Protein AF-A0A354XDU0-F1 (afdb_monomer)

Radius of gyration: 22.35 Å; Cα contacts (8 Å, |Δi|>4): 67; chains: 1; bounding box: 58×60×63 Å

pLDDT: mean 79.16, std 19.07, range [35.03, 96.31]

Mean predicted aligned error: 11.4 Å

Solvent-accessible surface area (backbone atoms only — not comparable to full-atom values): 8097 Å² total; per-residue (Å²): 134,84,80,89,79,70,78,82,74,55,61,66,66,54,46,68,59,43,51,64,42,53,54,53,40,41,76,62,41,48,49,60,63,57,49,11,63,71,70,75,46,53,53,69,56,40,53,51,52,51,49,54,37,34,77,70,65,74,44,70,88,65,81,60,83,62,59,67,67,63,36,51,54,49,52,54,49,52,46,53,55,48,48,54,32,49,75,68,72,69,53,49,75,50,52,53,54,43,44,54,48,54,50,56,50,45,63,72,58,64,51,77,84,69,70,88,69,76,71,80,78,76,82,76,85,76,78,90,80,90,132

Secondary structure (DSSP, 8-state):
----S-----HHHHHHHHHHHHHHHHHTT--HHHHHHHHT--HHHHHHHHHHHHHTTSS-SS-----HHHHHHHHHHHHHHHHHHHHTT---HHHHHHHHHHHHHHHHHHGGGS-----------------

Structure (mmCIF, N/CA/C/O backbone):
data_AF-A0A354XDU0-F1
#
_entry.id   AF-A0A354XDU0-F1
#
loop_
_atom_site.group_PDB
_atom_site.id
_atom_site.type_symbol
_atom_site.label_atom_id
_atom_site.label_alt_id
_atom_site.label_comp_id
_atom_site.label_asym_id
_atom_site.label_entity_id
_atom_site.label_seq_id
_atom_site.pdbx_PDB_ins_code
_atom_site.Cartn_x
_atom_site.Cartn_y
_atom_site.Cartn_z
_atom_site.occupancy
_atom_site.B_iso_or_equiv
_atom_site.auth_seq_id
_atom_site.auth_comp_id
_atom_site.auth_asym_id
_atom_site.auth_atom_id
_atom_site.pdbx_PDB_model_num
ATOM 1 N N . MET A 1 1 ? 26.421 -14.474 30.533 1.00 35.03 1 MET A N 1
ATOM 2 C CA . MET A 1 1 ? 26.158 -13.244 29.752 1.00 35.03 1 MET A CA 1
ATOM 3 C C . MET A 1 1 ? 25.030 -13.522 28.768 1.00 35.03 1 MET A C 1
ATOM 5 O O . MET A 1 1 ? 25.185 -14.457 27.990 1.00 35.03 1 MET A O 1
ATOM 9 N N . PRO A 1 2 ? 23.885 -12.821 28.816 1.00 37.94 2 PRO A N 1
ATOM 10 C CA . PRO A 1 2 ? 22.825 -13.026 27.837 1.00 37.94 2 PRO A CA 1
ATOM 11 C C . PRO A 1 2 ? 23.181 -12.320 26.520 1.00 37.94 2 PRO A C 1
ATOM 13 O O . PRO A 1 2 ? 23.699 -11.207 26.511 1.00 37.94 2 PRO A O 1
ATOM 16 N N . ASN A 1 3 ? 22.941 -13.024 25.416 1.00 43.16 3 ASN A N 1
ATOM 17 C CA . ASN A 1 3 ? 23.293 -12.660 24.046 1.00 43.16 3 ASN A CA 1
ATOM 18 C C . ASN A 1 3 ? 22.719 -11.282 23.642 1.00 43.16 3 ASN A C 1
ATOM 20 O O . ASN A 1 3 ? 21.515 -11.052 23.746 1.00 43.16 3 ASN A O 1
ATOM 24 N N . LEU A 1 4 ? 23.592 -10.384 23.169 1.00 44.12 4 LEU A N 1
ATOM 25 C CA . LEU A 1 4 ? 23.324 -8.971 22.861 1.00 44.12 4 LEU A CA 1
ATOM 26 C C . LEU A 1 4 ? 22.575 -8.734 21.530 1.00 44.12 4 LEU A C 1
ATOM 28 O O . LEU A 1 4 ? 22.331 -7.588 21.159 1.00 44.12 4 LEU A O 1
ATOM 32 N N . PHE A 1 5 ? 22.172 -9.785 20.808 1.00 44.22 5 PHE A N 1
ATOM 33 C CA . PHE A 1 5 ? 21.451 -9.663 19.536 1.00 44.22 5 PHE A CA 1
ATOM 34 C C . PHE A 1 5 ? 19.967 -10.036 19.670 1.00 44.22 5 PHE A C 1
ATOM 36 O O . PHE A 1 5 ? 19.537 -11.137 19.351 1.00 44.22 5 PHE A O 1
ATOM 43 N N . SER A 1 6 ? 19.221 -9.049 20.180 1.00 43.06 6 SER A N 1
ATOM 44 C CA . SER A 1 6 ? 17.860 -8.614 19.816 1.00 43.06 6 SER A CA 1
ATOM 45 C C . SER A 1 6 ? 16.825 -9.664 19.369 1.00 43.06 6 SER A C 1
ATOM 47 O O . SER A 1 6 ? 16.980 -10.341 18.355 1.00 43.06 6 SER A O 1
ATOM 49 N N . ARG A 1 7 ? 15.707 -9.700 20.119 1.00 44.19 7 ARG A N 1
ATOM 50 C CA . ARG A 1 7 ? 14.430 -10.407 19.879 1.00 44.19 7 ARG A CA 1
ATOM 51 C C . ARG A 1 7 ? 14.251 -10.846 18.421 1.00 44.19 7 ARG A C 1
ATOM 53 O O . ARG A 1 7 ? 14.151 -9.987 17.548 1.00 44.19 7 ARG A O 1
ATOM 60 N N . LYS A 1 8 ? 14.131 -12.163 18.181 1.00 49.31 8 LYS A N 1
ATOM 61 C CA . LYS A 1 8 ? 13.659 -12.741 16.908 1.00 49.31 8 LYS A CA 1
ATOM 62 C C . LYS A 1 8 ? 12.520 -11.870 16.372 1.00 49.31 8 LYS A C 1
ATOM 64 O O . LYS A 1 8 ? 11.423 -11.877 16.922 1.00 49.31 8 LYS A O 1
ATOM 69 N N . ARG A 1 9 ? 12.814 -11.063 15.351 1.00 52.25 9 ARG A N 1
ATOM 70 C CA . ARG A 1 9 ? 11.843 -10.209 14.672 1.00 52.25 9 ARG A CA 1
ATOM 71 C C . ARG A 1 9 ? 10.815 -11.171 14.095 1.00 52.25 9 ARG A C 1
ATOM 73 O O . ARG A 1 9 ? 11.151 -11.924 13.186 1.00 52.25 9 ARG A O 1
ATOM 80 N N . ASP A 1 10 ? 9.629 -11.230 14.692 1.00 61.84 10 ASP A N 1
ATOM 81 C CA . ASP A 1 10 ? 8.585 -12.150 14.259 1.00 61.84 10 ASP A CA 1
ATOM 82 C C . ASP A 1 10 ? 8.177 -11.786 12.828 1.00 61.84 10 ASP A C 1
ATOM 84 O O . ASP A 1 10 ? 7.421 -10.844 12.569 1.00 61.84 10 ASP A O 1
ATOM 88 N N . TYR A 1 11 ? 8.773 -12.516 11.888 1.00 58.06 11 TYR A N 1
ATOM 89 C CA . TYR A 1 11 ? 8.627 -12.313 10.459 1.00 58.06 11 TYR A CA 1
ATOM 90 C C . TYR A 1 11 ? 7.162 -12.426 10.034 1.00 58.06 11 TYR A C 1
ATOM 92 O O . TYR A 1 11 ? 6.715 -11.678 9.161 1.00 58.06 11 TYR A O 1
ATOM 100 N N . TRP A 1 12 ? 6.397 -13.300 10.688 1.00 59.69 12 TRP A N 1
ATOM 101 C CA . TRP A 1 12 ? 4.985 -13.511 10.399 1.00 59.69 12 TRP A CA 1
ATOM 102 C C . TRP A 1 12 ? 4.138 -12.330 10.851 1.00 59.69 12 TRP A C 1
ATOM 104 O O . TRP A 1 12 ? 3.316 -11.832 10.078 1.00 59.69 12 TRP A O 1
ATOM 114 N N . THR A 1 13 ? 4.385 -11.820 12.055 1.00 65.19 13 THR A N 1
ATOM 115 C CA . THR A 1 13 ? 3.678 -10.643 12.575 1.00 65.19 13 THR A CA 1
ATOM 116 C C . THR A 1 13 ? 3.992 -9.392 11.753 1.00 65.19 13 THR A C 1
ATOM 118 O O . THR A 1 13 ? 3.087 -8.635 11.394 1.00 65.19 13 THR A O 1
ATOM 121 N N . TRP A 1 14 ? 5.252 -9.208 11.350 1.00 63.62 14 TRP A N 1
ATOM 122 C CA . TRP A 1 14 ? 5.651 -8.060 10.533 1.00 63.62 14 TRP A CA 1
ATOM 123 C C . TRP A 1 14 ? 5.119 -8.139 9.089 1.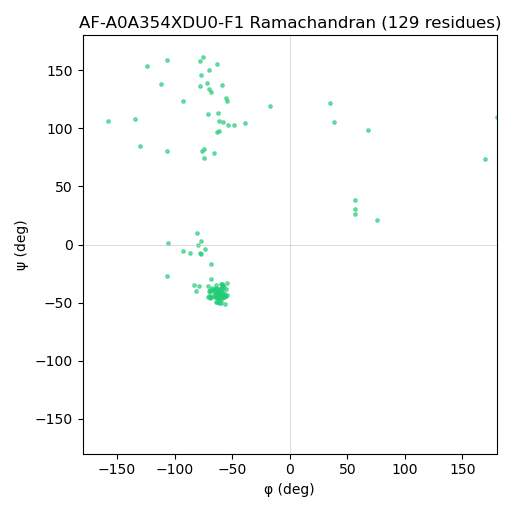00 63.62 14 TRP A C 1
ATOM 125 O O . TRP A 1 14 ? 4.716 -7.128 8.512 1.00 63.62 14 TRP A O 1
ATOM 135 N N . THR A 1 15 ? 5.045 -9.340 8.508 1.00 72.00 15 THR A N 1
ATOM 136 C CA . THR A 1 15 ? 4.465 -9.565 7.171 1.00 72.00 15 THR A CA 1
ATOM 137 C C . THR A 1 15 ? 2.947 -9.369 7.173 1.00 72.00 15 THR A C 1
ATOM 139 O O . THR A 1 15 ? 2.424 -8.704 6.282 1.00 72.00 15 THR A O 1
ATOM 142 N N . ARG A 1 16 ? 2.233 -9.815 8.218 1.00 76.81 16 ARG A N 1
ATOM 143 C CA . ARG A 1 16 ? 0.784 -9.569 8.377 1.00 76.81 16 ARG A CA 1
ATOM 144 C C . ARG A 1 16 ? 0.421 -8.084 8.429 1.00 76.81 16 ARG A C 1
ATOM 146 O O . ARG A 1 16 ? -0.630 -7.700 7.930 1.00 76.81 16 ARG A O 1
ATOM 153 N N . GLN A 1 17 ? 1.279 -7.249 9.010 1.00 82.38 17 GLN A N 1
ATOM 154 C CA . GLN A 1 17 ? 1.052 -5.802 9.064 1.00 82.38 17 GLN A CA 1
ATOM 155 C C . GLN A 1 17 ? 1.396 -5.093 7.748 1.00 82.38 17 GLN A C 1
ATOM 157 O O . GLN A 1 17 ? 0.724 -4.131 7.382 1.00 82.38 17 GLN A O 1
ATOM 162 N N . ARG A 1 18 ? 2.436 -5.549 7.039 1.00 87.75 18 ARG A N 1
ATOM 163 C CA . ARG A 1 18 ? 2.937 -4.900 5.817 1.00 87.75 18 ARG A CA 1
ATOM 164 C C . ARG A 1 18 ? 2.139 -5.270 4.567 1.00 87.75 18 ARG A C 1
ATOM 166 O O . ARG A 1 18 ? 1.886 -4.391 3.752 1.00 87.75 18 ARG A O 1
ATOM 173 N N . MET A 1 19 ? 1.731 -6.531 4.421 1.00 89.88 19 MET A N 1
ATOM 174 C CA . MET A 1 19 ? 1.067 -7.037 3.209 1.00 89.88 19 MET A CA 1
ATOM 175 C C . MET A 1 19 ? -0.180 -6.239 2.793 1.00 89.88 19 MET A C 1
ATOM 177 O O . MET A 1 19 ? -0.285 -5.920 1.610 1.00 89.88 19 MET A O 1
ATOM 181 N N . PRO A 1 20 ? -1.089 -5.838 3.708 1.00 92.25 20 PRO A N 1
ATOM 182 C CA . PRO A 1 20 ? -2.228 -4.998 3.337 1.00 92.25 20 PRO A CA 1
ATOM 183 C C . PRO A 1 20 ? -1.808 -3.639 2.764 1.00 92.25 20 PRO A C 1
ATOM 185 O O . PRO A 1 20 ? -2.399 -3.167 1.803 1.00 92.25 20 PRO A O 1
ATOM 188 N N . ILE A 1 21 ? -0.754 -3.029 3.313 1.00 93.69 21 ILE A N 1
ATOM 189 C CA . ILE A 1 21 ? -0.243 -1.735 2.841 1.00 93.69 21 ILE A CA 1
ATOM 190 C C . ILE A 1 21 ? 0.400 -1.899 1.461 1.00 93.69 21 ILE A C 1
ATOM 192 O O . ILE A 1 21 ? 0.112 -1.122 0.559 1.00 93.69 21 ILE A O 1
ATOM 196 N N . VAL A 1 22 ? 1.229 -2.934 1.280 1.00 93.62 22 VAL A N 1
ATOM 197 C CA . VAL A 1 22 ? 1.861 -3.251 -0.012 1.00 93.62 22 VAL A CA 1
ATOM 198 C C . VAL A 1 22 ? 0.802 -3.455 -1.089 1.00 93.62 22 VAL A C 1
ATOM 200 O O . VAL A 1 22 ? 0.927 -2.889 -2.170 1.00 93.62 22 VAL A O 1
ATOM 203 N N . LEU A 1 23 ? -0.256 -4.209 -0.785 1.00 94.00 23 LEU A N 1
ATOM 204 C CA . LEU A 1 23 ? -1.362 -4.436 -1.708 1.00 94.00 23 LEU A CA 1
ATOM 205 C C . LEU A 1 23 ? -2.000 -3.121 -2.174 1.00 94.00 23 LEU A C 1
ATOM 207 O O . LEU A 1 23 ? -2.150 -2.908 -3.376 1.00 94.00 23 LEU A O 1
ATOM 211 N N . GLU A 1 24 ? -2.357 -2.237 -1.244 1.00 94.88 24 GLU A N 1
ATOM 212 C CA . GLU A 1 24 ? -2.977 -0.956 -1.595 1.00 94.88 24 GLU A CA 1
ATOM 213 C C . GLU A 1 24 ? -2.022 -0.058 -2.391 1.00 94.88 24 GLU A C 1
ATOM 215 O O . GLU A 1 24 ? -2.415 0.526 -3.398 1.00 94.88 24 GLU A O 1
ATOM 220 N N . MET A 1 25 ? -0.738 -0.017 -2.029 1.00 94.75 25 MET A N 1
ATOM 221 C CA . MET A 1 25 ? 0.264 0.735 -2.790 1.00 94.75 25 MET A CA 1
ATOM 222 C C . MET A 1 25 ? 0.416 0.218 -4.229 1.00 94.75 25 MET A C 1
ATOM 224 O O . MET A 1 25 ? 0.502 1.016 -5.159 1.00 94.75 25 MET A O 1
ATOM 228 N N . VAL A 1 26 ? 0.396 -1.101 -4.445 1.00 93.69 26 VAL A N 1
ATOM 229 C CA . VAL A 1 26 ? 0.446 -1.683 -5.799 1.00 93.69 26 VAL A CA 1
ATOM 230 C C . VAL A 1 26 ? -0.769 -1.269 -6.623 1.00 93.69 26 VAL A C 1
ATOM 232 O O . VAL A 1 26 ? -0.612 -0.873 -7.776 1.00 93.69 26 VAL A O 1
ATOM 235 N N . LYS A 1 27 ? -1.974 -1.314 -6.039 1.00 91.69 27 LYS A N 1
ATOM 236 C CA . LYS A 1 27 ? -3.206 -0.865 -6.715 1.00 91.69 27 LYS A CA 1
ATOM 237 C C . LYS A 1 27 ? -3.119 0.602 -7.142 1.00 91.69 27 LYS A C 1
ATOM 239 O O . LYS A 1 27 ? -3.591 0.956 -8.219 1.00 91.69 27 LYS A O 1
ATOM 244 N N . LEU A 1 28 ? -2.451 1.424 -6.333 1.00 92.12 28 LEU A N 1
ATOM 245 C CA . LEU A 1 28 ? -2.164 2.836 -6.601 1.00 92.12 28 LEU A CA 1
ATOM 246 C C . LEU A 1 28 ? -0.958 3.061 -7.535 1.00 92.12 28 LEU A C 1
ATOM 248 O O . LEU A 1 28 ? -0.484 4.189 -7.679 1.00 92.12 28 LEU A O 1
ATOM 252 N N . GLY A 1 29 ? -0.436 2.001 -8.159 1.00 91.00 29 GLY A N 1
ATOM 253 C CA . GLY A 1 29 ? 0.626 2.086 -9.159 1.00 91.00 29 GLY A CA 1
ATOM 254 C C . GLY A 1 29 ? 2.017 2.355 -8.591 1.00 91.00 29 GLY A C 1
ATOM 255 O O . GLY A 1 29 ? 2.875 2.844 -9.323 1.00 91.00 29 GLY A O 1
ATOM 256 N N . PHE A 1 30 ? 2.257 2.081 -7.304 1.00 92.31 30 PHE A N 1
ATOM 257 C CA . PHE A 1 30 ? 3.595 2.224 -6.734 1.00 92.31 30 PHE A CA 1
ATOM 258 C C . PHE A 1 30 ? 4.544 1.136 -7.233 1.00 92.31 30 PHE A C 1
ATOM 260 O O . PHE A 1 30 ? 4.193 -0.045 -7.299 1.00 92.31 30 PHE A O 1
ATOM 267 N N . THR A 1 31 ? 5.779 1.532 -7.536 1.00 92.12 31 THR A N 1
ATOM 268 C CA . THR A 1 31 ? 6.842 0.595 -7.902 1.00 92.12 31 THR A CA 1
ATOM 269 C C . THR A 1 31 ? 7.362 -0.143 -6.673 1.00 92.12 31 THR A C 1
ATOM 271 O O . THR A 1 31 ? 7.209 0.299 -5.531 1.00 92.12 31 THR A O 1
ATOM 274 N N . ARG A 1 32 ? 8.042 -1.273 -6.892 1.00 92.38 32 ARG A N 1
ATOM 275 C CA . ARG A 1 32 ? 8.663 -2.026 -5.792 1.00 92.38 32 ARG A CA 1
ATOM 276 C C . ARG A 1 32 ? 9.673 -1.175 -5.010 1.00 92.38 32 ARG A C 1
ATOM 278 O O . ARG A 1 32 ? 9.778 -1.340 -3.798 1.00 92.38 32 ARG A O 1
ATOM 285 N N . GLU A 1 33 ? 10.397 -0.272 -5.676 1.00 94.00 33 GLU A N 1
ATOM 286 C CA . GLU A 1 33 ? 11.370 0.628 -5.056 1.00 94.00 33 GLU A CA 1
ATOM 287 C C . GLU A 1 33 ? 10.678 1.670 -4.171 1.00 94.00 33 GLU A C 1
ATOM 289 O O . GLU A 1 33 ? 11.090 1.871 -3.027 1.00 94.00 33 GLU A O 1
ATOM 294 N N . GLU A 1 34 ? 9.591 2.279 -4.655 1.00 93.19 34 GLU A N 1
ATOM 295 C CA . GLU A 1 34 ? 8.802 3.230 -3.865 1.00 93.19 34 GLU A CA 1
ATOM 296 C C . GLU A 1 34 ? 8.185 2.544 -2.633 1.00 93.19 34 GLU A C 1
ATOM 298 O O . GLU A 1 34 ? 8.243 3.074 -1.521 1.00 93.19 34 GLU A O 1
ATOM 303 N N . ILE A 1 35 ? 7.650 1.330 -2.807 1.00 94.06 35 ILE A N 1
ATOM 304 C CA . ILE A 1 35 ? 7.086 0.527 -1.713 1.00 94.06 35 ILE A CA 1
ATOM 305 C C . ILE A 1 35 ? 8.167 0.173 -0.685 1.00 94.06 35 ILE A C 1
ATOM 307 O O . ILE A 1 35 ? 7.929 0.267 0.522 1.00 94.06 35 ILE A O 1
ATOM 311 N N . ALA A 1 36 ? 9.362 -0.220 -1.132 1.00 92.56 36 ALA A N 1
ATOM 312 C CA . ALA A 1 36 ? 10.480 -0.538 -0.248 1.00 92.56 36 ALA A CA 1
ATOM 313 C C . ALA A 1 36 ? 10.875 0.675 0.609 1.00 92.56 36 ALA A C 1
ATOM 315 O O . ALA A 1 36 ? 10.979 0.554 1.834 1.00 92.56 36 ALA A O 1
ATOM 316 N N . GLY A 1 37 ? 10.992 1.853 -0.014 1.00 91.00 37 GLY A N 1
ATOM 317 C CA . GLY A 1 37 ? 11.269 3.110 0.682 1.00 91.00 37 GLY A CA 1
ATOM 318 C C . GLY A 1 37 ? 10.199 3.455 1.722 1.00 91.00 37 GLY A C 1
ATOM 319 O O . GLY A 1 37 ? 10.515 3.672 2.892 1.00 91.00 37 GLY A O 1
ATOM 320 N N . ALA A 1 38 ? 8.924 3.419 1.331 1.00 90.62 38 ALA A N 1
ATOM 321 C CA . ALA A 1 38 ? 7.803 3.774 2.202 1.00 90.62 38 ALA A CA 1
ATOM 322 C C . ALA A 1 38 ? 7.619 2.812 3.389 1.00 90.62 38 ALA A C 1
ATOM 324 O O . ALA A 1 38 ? 7.316 3.213 4.516 1.00 90.62 38 ALA A O 1
ATOM 325 N N . THR A 1 39 ? 7.816 1.514 3.159 1.00 88.56 39 THR A N 1
ATOM 326 C CA . THR A 1 39 ? 7.625 0.487 4.193 1.00 88.56 39 THR A CA 1
ATOM 327 C C . THR A 1 39 ? 8.867 0.259 5.056 1.00 88.56 39 THR A C 1
ATOM 329 O O . THR A 1 39 ? 8.758 -0.441 6.072 1.00 88.56 39 THR A O 1
ATOM 332 N N . LYS A 1 40 ? 10.006 0.878 4.701 1.00 88.00 40 LYS A N 1
ATOM 333 C CA . LYS A 1 40 ? 11.341 0.653 5.285 1.00 88.00 40 LYS A CA 1
ATOM 334 C C . LYS A 1 40 ? 11.770 -0.818 5.192 1.00 88.00 40 LYS A C 1
ATOM 336 O O . LYS A 1 40 ? 12.353 -1.374 6.123 1.00 88.00 40 LYS A O 1
ATOM 341 N N . ALA A 1 41 ? 11.430 -1.456 4.076 1.00 86.75 41 ALA A N 1
ATOM 342 C CA . ALA A 1 41 ? 11.763 -2.839 3.761 1.00 86.75 41 ALA A CA 1
ATOM 343 C C . ALA A 1 41 ? 12.859 -2.896 2.690 1.00 86.75 41 ALA A C 1
ATOM 345 O O . ALA A 1 41 ? 13.036 -1.955 1.920 1.00 86.75 41 ALA A O 1
ATOM 346 N N . SER A 1 42 ? 13.574 -4.019 2.593 1.00 90.69 42 SER A N 1
ATOM 347 C CA . SER A 1 42 ? 14.453 -4.235 1.440 1.00 90.69 42 SER A CA 1
ATOM 348 C C . SER A 1 42 ? 13.625 -4.471 0.175 1.00 90.69 42 SER A C 1
ATOM 350 O O . SER A 1 42 ? 12.554 -5.081 0.230 1.00 90.69 42 SER A O 1
ATOM 352 N N . VAL A 1 43 ? 14.162 -4.086 -0.986 1.00 93.44 43 VAL A N 1
ATOM 353 C CA . VAL A 1 43 ? 13.538 -4.376 -2.291 1.00 93.44 43 VAL A CA 1
ATOM 354 C C . VAL A 1 43 ? 13.292 -5.878 -2.465 1.00 93.44 43 VAL A C 1
ATOM 356 O O . VAL A 1 43 ? 12.235 -6.271 -2.940 1.00 93.44 43 VAL A O 1
ATOM 359 N N . SER A 1 44 ? 14.211 -6.735 -2.005 1.00 91.12 44 SER A N 1
ATOM 360 C CA . SER A 1 44 ? 14.048 -8.198 -2.038 1.00 91.12 44 SER A CA 1
ATOM 361 C C . SER A 1 44 ? 12.885 -8.707 -1.180 1.00 91.12 44 SER A C 1
ATOM 363 O O . SER A 1 44 ? 12.216 -9.667 -1.556 1.00 91.12 44 SER A O 1
ATOM 365 N N . THR A 1 45 ? 12.615 -8.058 -0.046 1.00 90.06 45 THR A N 1
ATOM 366 C CA . THR A 1 45 ? 11.460 -8.384 0.798 1.00 90.06 45 THR A CA 1
ATOM 367 C C . THR A 1 45 ? 10.167 -8.015 0.083 1.00 90.06 45 THR A C 1
ATOM 369 O O . THR A 1 45 ? 9.258 -8.835 0.020 1.00 90.06 45 THR A O 1
ATOM 372 N N . ILE A 1 46 ? 10.114 -6.825 -0.521 1.00 92.94 46 ILE A N 1
ATOM 373 C CA . ILE A 1 46 ? 8.952 -6.394 -1.303 1.00 92.94 46 ILE A CA 1
ATOM 374 C C . ILE A 1 46 ? 8.750 -7.281 -2.530 1.00 92.94 46 ILE A C 1
ATOM 376 O O . ILE A 1 46 ? 7.630 -7.683 -2.802 1.00 92.94 46 ILE A O 1
ATOM 380 N N . GLN A 1 47 ? 9.815 -7.670 -3.233 1.00 92.31 47 GLN A N 1
ATOM 381 C CA . GLN A 1 47 ? 9.730 -8.608 -4.356 1.00 92.31 47 GLN A CA 1
ATOM 382 C C . GLN A 1 47 ? 9.056 -9.925 -3.938 1.00 92.31 47 GLN A C 1
ATOM 384 O O . GLN A 1 47 ? 8.184 -10.416 -4.652 1.00 92.31 47 GLN A O 1
ATOM 389 N N . ARG A 1 48 ? 9.424 -10.470 -2.770 1.00 90.56 48 ARG A N 1
ATOM 390 C CA . ARG A 1 48 ? 8.799 -11.678 -2.215 1.00 90.56 48 ARG A CA 1
ATOM 391 C C . ARG A 1 48 ? 7.325 -11.454 -1.881 1.00 90.56 48 ARG A C 1
ATOM 393 O O . ARG A 1 48 ? 6.502 -12.294 -2.220 1.00 90.56 48 ARG A O 1
ATOM 400 N N . ASP A 1 49 ? 6.991 -10.328 -1.256 1.00 91.12 49 ASP A N 1
ATOM 401 C CA . ASP A 1 49 ? 5.604 -9.973 -0.931 1.00 91.12 49 ASP A CA 1
ATOM 402 C C . ASP A 1 49 ? 4.736 -9.849 -2.195 1.00 91.12 49 ASP A C 1
ATOM 404 O O . ASP A 1 49 ? 3.622 -10.364 -2.243 1.00 91.12 49 ASP A O 1
ATO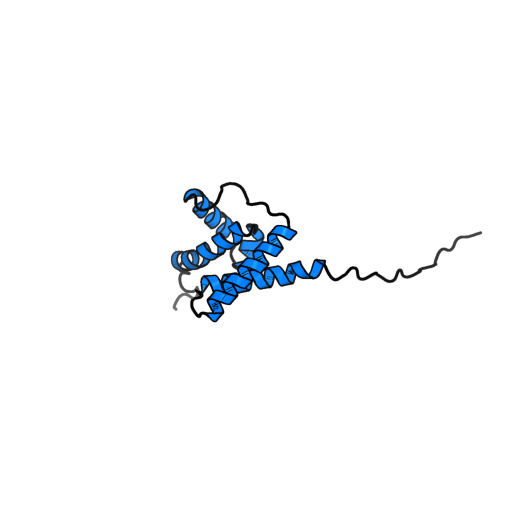M 408 N N . LEU A 1 50 ? 5.258 -9.210 -3.246 1.00 91.94 50 LEU A N 1
ATOM 409 C CA . LEU A 1 50 ? 4.580 -9.087 -4.539 1.00 91.94 50 LEU A CA 1
ATOM 410 C C . LEU A 1 50 ? 4.377 -10.452 -5.200 1.00 91.94 50 LEU A C 1
ATOM 412 O O . LEU A 1 50 ? 3.301 -10.723 -5.728 1.00 91.94 50 LEU A O 1
ATOM 416 N N . GLN A 1 51 ? 5.389 -11.321 -5.152 1.00 90.75 51 GLN A N 1
ATOM 417 C CA . GLN A 1 51 ? 5.277 -12.685 -5.664 1.00 90.75 51 GLN A CA 1
ATOM 418 C C . GLN A 1 51 ? 4.201 -13.474 -4.908 1.00 90.75 51 GLN A C 1
ATOM 420 O O . GLN A 1 51 ? 3.380 -14.133 -5.536 1.00 90.75 51 GLN A O 1
ATOM 425 N N . GLU A 1 52 ? 4.143 -13.353 -3.582 1.00 89.88 52 GLU A N 1
ATOM 426 C CA . GLU A 1 52 ? 3.100 -13.982 -2.767 1.00 89.88 52 GLU A CA 1
ATOM 427 C C . GLU A 1 52 ? 1.694 -13.483 -3.148 1.00 89.88 52 GLU A C 1
ATOM 429 O O . GLU A 1 52 ? 0.765 -14.278 -3.293 1.00 89.88 52 GLU A O 1
ATOM 434 N N . LEU A 1 53 ? 1.522 -12.172 -3.361 1.00 90.62 53 LEU A N 1
ATOM 435 C CA . LEU A 1 53 ? 0.245 -11.597 -3.802 1.00 90.62 53 LEU A CA 1
ATOM 436 C C . LEU A 1 53 ? -0.180 -12.107 -5.190 1.00 90.62 53 LEU A C 1
ATOM 438 O O . LEU A 1 53 ? -1.368 -12.360 -5.404 1.00 90.62 53 LEU A O 1
ATOM 442 N N . ARG A 1 54 ? 0.769 -12.285 -6.116 1.00 91.19 54 ARG A N 1
ATOM 443 C CA . ARG A 1 54 ? 0.521 -12.831 -7.463 1.00 91.19 54 ARG A CA 1
ATOM 444 C C . ARG A 1 54 ? 0.177 -14.311 -7.442 1.00 91.19 54 ARG A C 1
ATOM 446 O O . ARG A 1 54 ? -0.804 -14.713 -8.060 1.00 91.19 54 ARG A O 1
ATOM 453 N N . LEU A 1 55 ? 0.912 -15.110 -6.667 1.00 89.44 55 LEU A N 1
ATOM 454 C CA . LEU A 1 55 ? 0.628 -16.539 -6.481 1.00 89.44 55 LEU A CA 1
ATOM 455 C C . LEU A 1 55 ? -0.791 -16.761 -5.943 1.00 89.44 55 LEU A C 1
ATOM 457 O O . LEU A 1 55 ? -1.484 -17.686 -6.360 1.00 89.44 55 LEU A O 1
ATOM 461 N N . ARG A 1 56 ? -1.253 -15.862 -5.067 1.00 89.25 56 ARG A N 1
ATOM 462 C CA . ARG A 1 56 ? -2.626 -15.841 -4.540 1.00 89.25 56 ARG A CA 1
ATOM 463 C C . ARG A 1 56 ? -3.656 -15.214 -5.485 1.00 89.25 56 ARG A C 1
ATOM 465 O O . ARG A 1 56 ? -4.825 -15.145 -5.121 1.00 89.25 56 ARG A O 1
ATOM 472 N N . ARG A 1 57 ? -3.242 -14.745 -6.667 1.00 88.56 57 ARG A N 1
ATOM 473 C CA . ARG A 1 57 ? -4.076 -14.062 -7.672 1.00 88.56 57 ARG A CA 1
ATOM 474 C C . ARG A 1 57 ? -4.791 -12.814 -7.135 1.00 88.56 57 ARG A C 1
ATOM 476 O O . ARG A 1 57 ? -5.884 -12.483 -7.579 1.00 88.56 57 ARG A O 1
ATOM 483 N N . ILE A 1 58 ? -4.180 -12.129 -6.166 1.00 90.00 58 ILE A N 1
ATOM 484 C CA . ILE A 1 58 ? -4.722 -10.900 -5.563 1.00 90.00 58 ILE A CA 1
ATOM 485 C C . ILE A 1 58 ? -4.369 -9.675 -6.418 1.00 90.00 58 ILE A C 1
ATOM 487 O O . ILE A 1 58 ? -5.150 -8.729 -6.502 1.00 90.00 58 ILE A O 1
ATOM 491 N N . ILE A 1 59 ? -3.190 -9.689 -7.044 1.00 89.56 59 ILE A N 1
ATOM 492 C CA . ILE A 1 59 ? -2.726 -8.655 -7.977 1.00 89.56 59 ILE A CA 1
ATOM 493 C C . ILE A 1 59 ? -2.361 -9.297 -9.322 1.00 89.56 59 ILE A C 1
ATOM 495 O O . ILE A 1 59 ? -2.002 -10.479 -9.338 1.00 89.56 59 ILE A O 1
ATOM 499 N N . PRO A 1 60 ? -2.431 -8.546 -10.435 1.00 85.06 60 PRO A N 1
ATOM 500 C CA . PRO A 1 60 ? -1.980 -9.039 -11.731 1.00 85.06 60 PRO A CA 1
ATOM 501 C C . PRO A 1 60 ? -0.472 -9.336 -11.741 1.00 85.06 60 PRO A C 1
ATOM 503 O O . PRO A 1 60 ? 0.312 -8.766 -10.974 1.00 85.06 60 PRO A O 1
ATOM 506 N N . GLU A 1 61 ? -0.064 -10.232 -12.642 1.00 79.31 61 GLU A N 1
ATOM 507 C CA . GLU A 1 61 ? 1.353 -10.537 -12.881 1.00 79.31 61 GLU A CA 1
ATOM 508 C C . GLU A 1 61 ? 2.084 -9.291 -13.403 1.00 79.31 61 GLU A C 1
ATOM 510 O O . GLU A 1 61 ? 3.181 -8.945 -12.955 1.00 79.31 61 GLU A O 1
ATOM 515 N N . GLU A 1 62 ? 1.409 -8.560 -14.289 1.00 76.62 62 GLU A N 1
ATOM 516 C CA . GLU A 1 62 ? 1.890 -7.320 -14.876 1.00 76.62 62 GLU A CA 1
ATOM 517 C C . GLU A 1 62 ? 1.778 -6.134 -13.913 1.00 76.62 62 GLU A C 1
ATOM 519 O O . GLU A 1 62 ? 0.848 -6.011 -13.113 1.00 76.62 62 GLU A O 1
ATOM 524 N N . SER A 1 63 ? 2.742 -5.222 -14.014 1.00 73.81 63 SER A N 1
ATOM 525 C CA . SER A 1 63 ? 2.735 -3.976 -13.253 1.00 73.81 63 SER A CA 1
ATOM 526 C C . SER A 1 63 ? 1.615 -3.055 -13.733 1.00 73.81 63 SER A C 1
ATOM 528 O O . SER A 1 63 ? 1.518 -2.756 -14.924 1.00 73.81 63 SER A O 1
ATOM 530 N N . ILE A 1 64 ? 0.827 -2.527 -12.796 1.00 77.75 64 ILE A N 1
ATOM 531 C CA . ILE A 1 64 ? -0.190 -1.521 -13.101 1.00 77.75 64 ILE A CA 1
ATOM 532 C C . ILE A 1 64 ? 0.520 -0.210 -13.451 1.00 77.75 64 ILE A C 1
ATOM 534 O O . ILE A 1 64 ? 1.149 0.414 -12.596 1.00 77.75 64 ILE A O 1
ATOM 538 N N . LYS A 1 65 ? 0.425 0.208 -14.714 1.00 78.25 65 LYS A N 1
ATOM 539 C CA . LYS A 1 65 ? 0.961 1.490 -15.180 1.00 78.25 65 LYS A CA 1
ATOM 540 C C . LYS A 1 65 ? -0.128 2.548 -15.109 1.00 78.25 65 LYS A C 1
ATOM 542 O O . LYS A 1 65 ? -1.190 2.395 -15.707 1.00 78.25 65 LYS A O 1
ATOM 547 N N . TRP A 1 66 ? 0.152 3.618 -14.382 1.00 79.44 66 TRP A N 1
ATOM 548 C CA . TRP A 1 66 ? -0.709 4.788 -14.319 1.00 79.44 66 TRP A CA 1
ATOM 549 C C . TRP A 1 66 ? -0.023 5.966 -15.000 1.00 79.44 66 TRP A C 1
ATOM 551 O O . TRP A 1 66 ? 1.162 6.205 -14.768 1.00 79.44 66 TRP A O 1
ATOM 561 N N . GLU A 1 67 ? -0.790 6.734 -15.770 1.00 86.38 67 GLU A N 1
ATOM 562 C CA . GLU A 1 67 ? -0.418 8.110 -16.100 1.00 86.38 67 GLU A CA 1
ATOM 563 C C . GLU A 1 67 ? -0.272 8.913 -14.803 1.00 86.38 67 GLU A C 1
ATOM 565 O O . GLU A 1 67 ? -1.091 8.770 -13.889 1.00 86.38 67 GLU A O 1
ATOM 570 N N . MET A 1 68 ? 0.767 9.747 -14.705 1.00 85.44 68 MET A N 1
ATOM 571 C CA . MET A 1 68 ? 1.119 10.428 -13.450 1.00 85.44 68 MET A CA 1
ATOM 572 C C . MET A 1 68 ? -0.027 11.277 -12.892 1.00 85.44 68 MET A C 1
ATOM 574 O O . MET A 1 68 ? -0.294 11.223 -11.694 1.00 85.44 68 MET A O 1
ATOM 578 N N . GLU A 1 69 ? -0.745 11.997 -13.754 1.00 86.06 69 GLU A N 1
ATOM 579 C CA . GLU A 1 69 ? -1.896 12.820 -13.366 1.00 86.06 69 GLU A CA 1
ATOM 580 C C . GLU A 1 69 ? -3.041 11.965 -12.802 1.00 86.06 69 GLU A C 1
ATOM 582 O O . GLU A 1 69 ? -3.571 12.232 -11.722 1.00 86.06 69 GLU A O 1
ATOM 587 N N . LYS A 1 70 ? -3.357 10.856 -13.480 1.00 88.56 70 LYS A N 1
ATOM 588 C CA . LYS A 1 70 ? -4.387 9.907 -13.041 1.00 88.56 70 LYS A CA 1
ATOM 589 C C . LYS A 1 70 ? -4.010 9.244 -11.710 1.00 88.56 70 LYS A C 1
ATOM 591 O O . LYS A 1 70 ? -4.873 9.013 -10.855 1.00 88.56 70 LYS A O 1
ATOM 596 N N . ARG A 1 71 ? -2.719 8.935 -11.528 1.00 90.19 71 ARG A N 1
ATOM 597 C CA . ARG A 1 71 ? -2.167 8.383 -10.283 1.00 90.19 71 ARG A CA 1
ATOM 598 C C . ARG A 1 71 ? -2.333 9.376 -9.140 1.00 90.19 71 ARG A C 1
ATOM 600 O O . ARG A 1 71 ? -2.860 9.011 -8.093 1.00 90.19 71 ARG A O 1
ATOM 607 N N . GLU A 1 72 ? -1.932 10.627 -9.352 1.00 90.94 72 GLU A N 1
ATOM 608 C CA . GLU A 1 72 ? -2.051 11.688 -8.353 1.00 90.94 72 GLU A CA 1
ATOM 609 C C . GLU A 1 72 ? -3.509 11.914 -7.940 1.00 90.94 72 GLU A C 1
ATOM 611 O O . GLU A 1 72 ? -3.812 11.934 -6.746 1.00 90.94 72 GLU A O 1
ATOM 616 N N . GLN A 1 73 ? -4.425 12.015 -8.908 1.00 91.62 73 GLN A N 1
ATOM 617 C CA . GLN A 1 73 ? -5.853 12.179 -8.634 1.00 91.62 73 GLN A CA 1
ATOM 618 C C . GLN A 1 73 ? -6.402 11.026 -7.786 1.00 91.62 73 GLN A C 1
ATOM 620 O O . GLN A 1 73 ? -7.141 11.247 -6.825 1.00 91.62 73 GLN A O 1
ATOM 625 N N . THR A 1 74 ? -5.997 9.796 -8.095 1.00 92.62 74 THR A N 1
ATOM 626 C CA . THR A 1 74 ? -6.446 8.610 -7.356 1.00 92.62 74 THR A CA 1
ATOM 627 C C . THR A 1 74 ? -5.879 8.582 -5.944 1.00 92.62 74 THR A C 1
ATOM 629 O O . THR A 1 74 ? -6.612 8.316 -4.997 1.00 92.62 74 THR A O 1
ATOM 632 N N . ILE A 1 75 ? -4.606 8.943 -5.770 1.00 93.81 75 ILE A N 1
ATOM 633 C CA . ILE A 1 75 ? -3.987 9.071 -4.447 1.00 93.81 75 ILE A CA 1
ATOM 634 C C . ILE A 1 75 ? -4.699 10.147 -3.613 1.00 93.81 75 ILE A C 1
ATOM 636 O O . ILE A 1 75 ? -4.989 9.915 -2.437 1.00 93.81 75 ILE A O 1
ATOM 640 N N . ARG A 1 76 ? -5.045 11.299 -4.208 1.00 94.38 76 ARG A N 1
ATOM 641 C CA . ARG A 1 76 ? -5.830 12.357 -3.542 1.00 94.38 76 ARG A CA 1
ATOM 642 C C . ARG A 1 76 ? -7.204 11.850 -3.093 1.00 94.38 76 ARG A C 1
ATOM 644 O O . ARG A 1 76 ? -7.625 12.151 -1.972 1.00 94.38 76 ARG A O 1
ATOM 651 N N . GLN A 1 77 ? -7.877 11.054 -3.924 1.00 95.12 77 GLN A N 1
ATOM 652 C CA . GLN A 1 77 ? -9.150 10.436 -3.554 1.00 95.12 77 GLN A CA 1
ATOM 653 C C . GLN A 1 77 ? -8.975 9.448 -2.393 1.00 95.12 77 GLN A C 1
ATOM 655 O O . GLN A 1 77 ? -9.648 9.584 -1.375 1.00 95.12 77 GLN A O 1
ATOM 660 N N . SER A 1 78 ? -8.004 8.533 -2.475 1.00 95.38 78 SER A N 1
ATOM 661 C CA . SER A 1 78 ? -7.731 7.566 -1.402 1.00 95.38 78 SER A CA 1
ATOM 662 C C . SER A 1 78 ? -7.393 8.239 -0.070 1.00 95.38 78 SER A C 1
ATOM 664 O O . SER A 1 78 ? -7.836 7.790 0.984 1.00 95.38 78 SER A O 1
ATOM 666 N N . ILE A 1 79 ? -6.652 9.349 -0.090 1.00 95.81 79 ILE A N 1
ATOM 667 C CA . ILE A 1 79 ? -6.387 10.157 1.109 1.00 95.81 79 ILE A CA 1
ATOM 668 C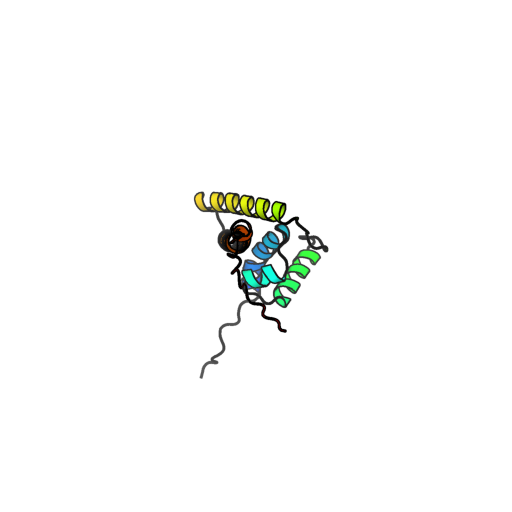 C . ILE A 1 79 ? -7.681 10.709 1.709 1.00 95.81 79 ILE A C 1
ATOM 670 O O . ILE A 1 79 ? -7.832 10.724 2.933 1.00 95.81 79 ILE A O 1
ATOM 674 N N . THR A 1 80 ? -8.602 11.176 0.868 1.00 96.31 80 THR A N 1
ATOM 675 C CA . THR A 1 80 ? -9.899 11.706 1.306 1.00 96.31 80 THR A CA 1
ATOM 676 C C . THR A 1 80 ? -10.722 10.615 1.987 1.00 96.31 80 THR A C 1
ATOM 678 O O . THR A 1 80 ? -11.206 10.818 3.103 1.00 96.31 80 THR A O 1
ATOM 681 N N . ASP A 1 81 ? -10.781 9.427 1.387 1.00 95.19 81 ASP A N 1
ATOM 682 C CA . ASP A 1 81 ? -11.511 8.280 1.933 1.00 95.19 81 ASP A CA 1
ATOM 683 C C . ASP A 1 81 ? -10.911 7.813 3.273 1.00 95.19 81 ASP A C 1
ATOM 685 O O . ASP A 1 81 ? -11.625 7.611 4.258 1.00 95.19 81 ASP A O 1
ATOM 689 N N . LEU A 1 82 ? -9.579 7.718 3.357 1.00 94.44 82 LEU A N 1
ATOM 690 C CA . LEU A 1 82 ? -8.868 7.347 4.585 1.00 94.44 82 LEU A CA 1
ATOM 691 C C . LEU A 1 82 ? -9.062 8.381 5.705 1.00 94.44 82 LEU A C 1
ATOM 693 O O . LEU A 1 82 ? -9.227 8.010 6.869 1.00 94.44 82 LEU A O 1
ATOM 697 N N . ARG A 1 83 ? -9.099 9.678 5.374 1.00 94.19 83 ARG A N 1
ATOM 698 C CA . ARG A 1 83 ? -9.419 10.741 6.340 1.00 94.19 83 ARG A CA 1
ATOM 699 C C . ARG A 1 83 ? -10.847 10.619 6.864 1.00 94.19 83 ARG A C 1
ATOM 701 O O . ARG A 1 83 ? -11.056 10.796 8.063 1.00 94.19 83 ARG A O 1
ATOM 708 N N . ALA A 1 84 ? -11.809 10.275 6.011 1.00 94.38 84 ALA A N 1
ATOM 709 C CA . ALA A 1 84 ? -13.187 10.050 6.439 1.00 94.38 84 ALA A CA 1
ATOM 710 C C . ALA A 1 84 ? -13.293 8.868 7.422 1.00 94.38 84 ALA A C 1
ATOM 712 O O . ALA A 1 84 ? -14.005 8.957 8.424 1.00 94.38 84 ALA A O 1
ATOM 713 N N . LEU A 1 85 ? -12.542 7.783 7.193 1.00 93.25 85 LEU A N 1
ATOM 714 C CA . LEU A 1 85 ? -12.458 6.657 8.137 1.00 93.25 85 LEU A CA 1
ATOM 715 C C . LEU A 1 85 ? -11.822 7.062 9.474 1.00 93.25 85 LEU A C 1
ATOM 717 O O . LEU A 1 85 ? -12.271 6.618 10.534 1.00 93.25 85 LEU A O 1
ATOM 721 N N . LEU A 1 86 ? -10.802 7.924 9.440 1.00 92.75 86 LEU A N 1
ATOM 722 C CA . LEU A 1 86 ? -10.150 8.434 10.647 1.00 92.75 86 LEU A CA 1
ATOM 723 C C . LEU A 1 86 ? -11.101 9.306 11.478 1.00 92.75 86 LEU A C 1
ATOM 725 O O . LEU A 1 86 ? -11.185 9.132 12.692 1.00 92.75 86 LEU A O 1
ATOM 729 N N . GLN A 1 87 ? -11.869 10.188 10.831 1.00 93.31 87 GLN A N 1
ATOM 730 C CA . GLN A 1 87 ? -12.887 11.014 11.495 1.00 93.31 87 GLN A CA 1
ATOM 731 C C . GLN A 1 87 ? -13.970 10.164 12.167 1.00 93.31 87 GLN A C 1
ATOM 733 O O . GLN A 1 87 ? -14.394 10.464 13.282 1.00 93.31 87 GLN A O 1
ATOM 738 N N . LYS A 1 88 ? -14.370 9.061 11.525 1.00 94.19 88 LYS A N 1
ATOM 739 C CA . LYS A 1 88 ? -15.326 8.088 12.077 1.00 94.19 88 LYS A CA 1
ATOM 740 C C . LYS A 1 88 ? -14.732 7.203 13.181 1.00 94.19 88 LYS A C 1
ATOM 742 O O . LYS A 1 88 ? -15.464 6.411 13.764 1.00 94.19 88 LYS A O 1
ATOM 747 N N . LYS A 1 89 ? -13.431 7.326 13.480 1.00 90.06 89 LYS A N 1
ATOM 748 C CA . LYS A 1 89 ? -12.680 6.486 14.434 1.00 90.06 89 LYS A CA 1
ATOM 749 C C . LYS A 1 89 ? -12.738 4.984 14.111 1.00 90.06 89 LYS A C 1
ATOM 751 O O . LYS A 1 89 ? -12.578 4.154 14.999 1.00 90.06 89 LYS A O 1
ATOM 756 N N . THR A 1 90 ? -12.934 4.634 12.839 1.00 92.19 90 THR A N 1
ATOM 757 C CA . THR A 1 90 ? -12.993 3.241 12.356 1.00 92.19 90 THR A CA 1
ATOM 758 C C . THR A 1 90 ? -11.739 2.824 11.589 1.00 92.19 90 THR A C 1
ATOM 760 O O . THR A 1 90 ? -11.683 1.714 11.065 1.00 92.19 90 THR A O 1
ATOM 763 N N . ALA A 1 91 ? -10.748 3.712 11.468 1.00 90.25 91 ALA A N 1
ATOM 764 C CA . ALA A 1 91 ? -9.528 3.441 10.721 1.00 90.25 91 ALA A CA 1
ATOM 765 C C . ALA A 1 91 ? -8.640 2.407 11.429 1.00 90.25 91 ALA A C 1
ATOM 767 O O . ALA A 1 91 ? -8.360 2.512 12.624 1.00 90.25 91 ALA A O 1
ATOM 768 N N . THR A 1 92 ? -8.148 1.428 10.674 1.00 92.62 92 THR A N 1
ATOM 769 C CA . THR A 1 92 ? -7.176 0.450 11.174 1.00 92.62 92 THR A CA 1
ATOM 770 C C . THR A 1 92 ? -5.765 1.053 11.234 1.00 92.62 92 THR A C 1
ATOM 772 O O . THR A 1 92 ? -5.456 1.982 10.481 1.00 92.62 92 THR A O 1
ATOM 775 N N . PRO A 1 93 ? -4.845 0.512 12.057 1.00 91.19 93 PRO A N 1
ATOM 776 C CA . PRO A 1 93 ? -3.452 0.970 12.081 1.00 91.19 93 PRO A CA 1
ATOM 777 C C . PRO A 1 93 ? -2.765 0.935 10.706 1.00 91.19 93 PRO A C 1
ATOM 779 O O . PRO A 1 93 ? -1.942 1.789 10.389 1.00 91.19 93 PRO A O 1
ATOM 782 N N . GLN A 1 94 ? -3.121 -0.034 9.859 1.00 90.31 94 GLN A N 1
ATOM 783 C CA . GLN A 1 94 ? -2.601 -0.155 8.498 1.00 90.31 94 GLN A CA 1
ATOM 784 C C . GLN A 1 94 ? -3.114 0.972 7.594 1.00 90.31 94 GLN A C 1
ATOM 786 O O . GLN A 1 94 ? -2.344 1.4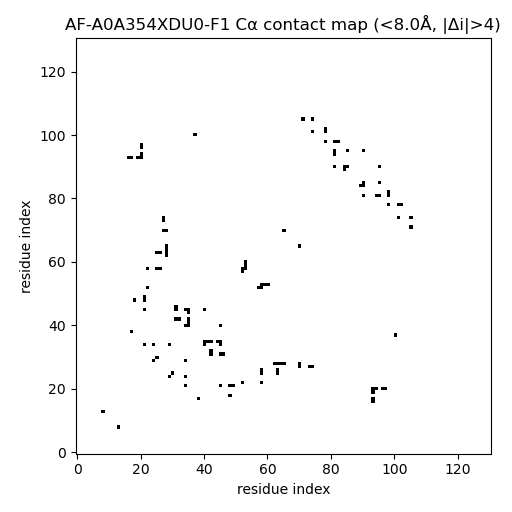99 6.798 1.00 90.31 94 GLN A O 1
ATOM 791 N N . GLN A 1 95 ? -4.383 1.363 7.737 1.00 93.12 95 GLN A N 1
ATOM 792 C CA . GLN A 1 95 ? -4.981 2.485 7.005 1.00 93.12 95 GLN A CA 1
ATOM 793 C C . GLN A 1 95 ? -4.373 3.824 7.425 1.00 93.12 95 GLN A C 1
ATOM 795 O O . GLN A 1 95 ? -4.094 4.658 6.568 1.00 93.12 95 GLN A O 1
ATOM 800 N N . ILE A 1 96 ? -4.103 4.007 8.721 1.00 93.25 96 ILE A N 1
ATOM 801 C CA . ILE A 1 96 ? -3.400 5.193 9.232 1.00 93.25 96 ILE A CA 1
ATOM 802 C C . ILE A 1 96 ? -1.993 5.267 8.630 1.00 93.25 96 ILE A C 1
ATOM 804 O O . ILE A 1 96 ? -1.601 6.296 8.087 1.00 93.25 96 ILE A O 1
ATOM 808 N N . ARG A 1 97 ? -1.256 4.152 8.628 1.00 92.12 97 ARG A N 1
ATOM 809 C CA . ARG A 1 97 ? 0.083 4.107 8.030 1.00 92.12 97 ARG A CA 1
ATOM 810 C C . ARG A 1 97 ? 0.067 4.32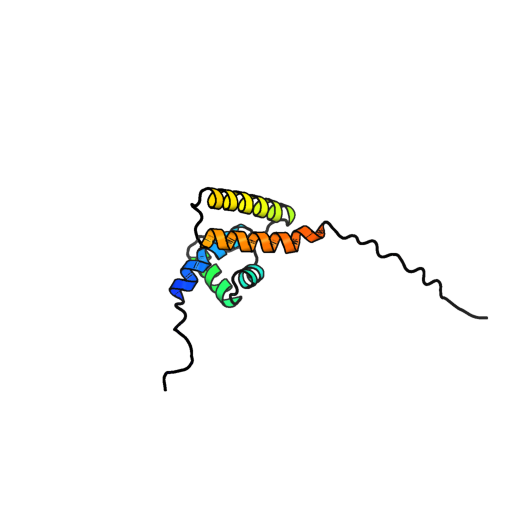2 6.514 1.00 92.12 97 ARG A C 1
ATOM 812 O O . ARG A 1 97 ? 0.956 4.977 5.980 1.00 92.12 97 ARG A O 1
ATOM 819 N N . LEU A 1 98 ? -0.927 3.782 5.808 1.00 94.62 98 LEU A N 1
ATOM 820 C CA . LEU A 1 98 ? -1.108 4.044 4.380 1.00 94.62 98 LEU A CA 1
ATOM 821 C C . LEU A 1 98 ? -1.362 5.537 4.132 1.00 94.62 98 LEU A C 1
ATOM 823 O O . LEU A 1 98 ? -0.739 6.111 3.247 1.00 94.62 98 LEU A O 1
ATOM 827 N N . LEU A 1 99 ? -2.207 6.178 4.943 1.00 95.56 99 LEU A N 1
ATOM 828 C CA . LEU A 1 99 ? -2.477 7.613 4.854 1.00 95.56 99 LEU A CA 1
ATOM 829 C C . LEU A 1 99 ? -1.191 8.446 4.982 1.00 95.56 99 LEU A C 1
ATOM 831 O O . LEU A 1 99 ? -0.976 9.343 4.171 1.00 95.56 99 LEU A O 1
ATOM 835 N N . GLU A 1 100 ? -0.324 8.131 5.947 1.00 94.62 100 GLU A N 1
ATOM 836 C CA . GLU A 1 100 ? 0.983 8.790 6.113 1.00 94.62 100 GLU A CA 1
ATOM 837 C C . GLU A 1 100 ? 1.866 8.648 4.863 1.00 94.62 100 GLU A C 1
ATOM 839 O O . GLU A 1 100 ? 2.450 9.625 4.394 1.00 94.62 100 GLU A O 1
ATOM 844 N N . ILE A 1 101 ? 1.931 7.442 4.290 1.00 94.50 101 ILE A N 1
ATOM 845 C CA . ILE A 1 101 ? 2.711 7.160 3.076 1.00 94.50 101 ILE A CA 1
ATOM 846 C C . ILE A 1 101 ? 2.188 7.971 1.886 1.00 94.50 101 ILE A C 1
ATOM 848 O O . ILE A 1 101 ? 2.978 8.546 1.136 1.00 94.50 101 ILE A O 1
ATOM 852 N N . LEU A 1 102 ? 0.867 8.023 1.706 1.00 95.19 102 LEU A N 1
ATOM 853 C CA . LEU A 1 102 ? 0.253 8.739 0.591 1.00 95.19 102 LEU A CA 1
ATOM 854 C C . LEU A 1 102 ? 0.437 10.257 0.709 1.00 95.19 102 LEU A C 1
ATOM 856 O O . LEU A 1 102 ? 0.700 10.907 -0.303 1.00 95.19 102 LEU A O 1
ATOM 860 N N . HIS A 1 103 ? 0.368 10.816 1.923 1.00 94.25 103 HIS A N 1
ATOM 861 C CA . HIS A 1 103 ? 0.701 12.228 2.161 1.00 94.25 103 HIS A CA 1
ATOM 862 C C . HIS A 1 103 ? 2.148 12.536 1.802 1.00 94.25 103 HIS A C 1
ATOM 864 O O . HIS A 1 103 ? 2.389 13.442 1.009 1.00 94.25 103 HIS A O 1
ATOM 870 N N . ALA A 1 104 ? 3.097 11.742 2.303 1.00 92.31 104 ALA A N 1
ATOM 871 C CA . ALA A 1 104 ? 4.514 11.936 2.001 1.00 92.31 104 ALA A CA 1
ATOM 872 C C . ALA A 1 104 ? 4.799 11.854 0.491 1.00 92.31 104 ALA A C 1
ATOM 874 O O . ALA A 1 104 ? 5.599 12.621 -0.047 1.00 92.31 104 ALA A O 1
ATOM 875 N N . TRP A 1 105 ? 4.117 10.947 -0.218 1.00 92.62 105 TRP A N 1
ATOM 876 C CA . TRP A 1 105 ? 4.232 10.860 -1.671 1.00 92.62 105 TRP A CA 1
ATOM 877 C C . TRP A 1 105 ? 3.695 12.119 -2.365 1.00 92.62 105 TRP A C 1
ATOM 879 O O . TRP A 1 105 ? 4.377 12.649 -3.245 1.00 92.62 105 TRP A O 1
ATOM 889 N N . LEU A 1 106 ? 2.521 12.628 -1.961 1.00 90.75 106 LEU A N 1
ATOM 890 C CA . LEU A 1 106 ? 1.968 13.866 -2.518 1.00 90.75 106 LEU A CA 1
ATOM 891 C C . LEU A 1 106 ? 2.862 15.071 -2.246 1.00 90.75 106 LEU A C 1
ATOM 893 O O . LEU A 1 106 ? 3.068 15.864 -3.154 1.00 90.75 106 LEU A O 1
ATOM 897 N N . GLU A 1 107 ? 3.426 15.219 -1.051 1.00 89.19 107 GLU A N 1
ATOM 898 C CA . GLU A 1 107 ? 4.331 16.336 -0.745 1.00 89.19 107 GLU A CA 1
ATOM 899 C C . GLU A 1 107 ? 5.566 16.334 -1.660 1.00 89.19 107 GLU A C 1
ATOM 901 O O . GLU A 1 107 ? 5.956 17.373 -2.206 1.00 89.19 107 GLU A O 1
ATOM 906 N N . ALA A 1 108 ? 6.133 15.149 -1.908 1.00 87.69 108 ALA A N 1
ATOM 907 C CA . ALA A 1 108 ? 7.285 14.982 -2.788 1.00 87.69 108 ALA A CA 1
ATOM 908 C C . ALA A 1 108 ? 6.971 15.260 -4.273 1.00 87.69 108 ALA A C 1
ATOM 910 O O . ALA A 1 108 ? 7.854 15.700 -5.013 1.00 87.69 108 ALA A O 1
ATOM 911 N N . HIS A 1 109 ? 5.732 15.024 -4.722 1.00 82.50 109 HIS A N 1
ATOM 912 C CA . HIS A 1 109 ? 5.359 15.083 -6.145 1.00 82.50 109 HIS A CA 1
ATOM 913 C C . HIS A 1 109 ? 4.517 16.311 -6.529 1.00 82.50 109 HIS A C 1
ATOM 915 O O . HIS A 1 109 ? 4.645 16.801 -7.650 1.00 82.50 109 HIS A O 1
ATOM 921 N N . SER A 1 110 ? 3.755 16.889 -5.599 1.00 69.88 110 SER A N 1
ATOM 922 C CA . SER A 1 110 ? 2.932 18.093 -5.803 1.00 69.88 110 SER A CA 1
ATOM 923 C C . SER A 1 110 ? 3.773 19.359 -6.019 1.00 69.88 110 SER A C 1
ATOM 925 O O . SER A 1 110 ? 3.265 20.358 -6.524 1.00 69.88 110 SER A O 1
ATOM 927 N N . SER A 1 111 ? 5.063 19.332 -5.666 1.00 54.62 111 SER A N 1
ATOM 928 C CA . SER A 1 111 ? 5.978 20.475 -5.805 1.00 54.62 111 SER A CA 1
ATOM 929 C C . SER A 1 111 ? 6.491 20.698 -7.237 1.00 54.62 111 SER A C 1
ATOM 931 O O . SER A 1 111 ? 7.116 21.722 -7.506 1.00 54.62 111 SER A O 1
ATOM 933 N N . LYS A 1 112 ? 6.222 19.794 -8.193 1.00 52.41 112 LYS A N 1
ATOM 934 C CA . LYS A 1 112 ? 6.663 19.973 -9.593 1.00 52.41 112 LYS A CA 1
ATOM 935 C C . LYS A 1 112 ? 5.823 20.974 -10.399 1.00 52.41 112 LYS A C 1
ATOM 937 O O . LYS A 1 112 ? 6.257 21.376 -11.474 1.00 52.41 112 LYS A O 1
ATOM 942 N N . THR A 1 113 ? 4.705 21.465 -9.860 1.00 45.50 113 THR A N 1
ATOM 943 C CA . THR A 1 113 ? 3.899 22.541 -10.478 1.00 45.50 113 THR A CA 1
ATOM 944 C C . THR A 1 113 ? 4.287 23.944 -9.980 1.00 45.50 113 THR A C 1
ATOM 946 O O . THR A 1 113 ? 3.835 24.946 -10.526 1.00 45.50 113 THR A O 1
ATO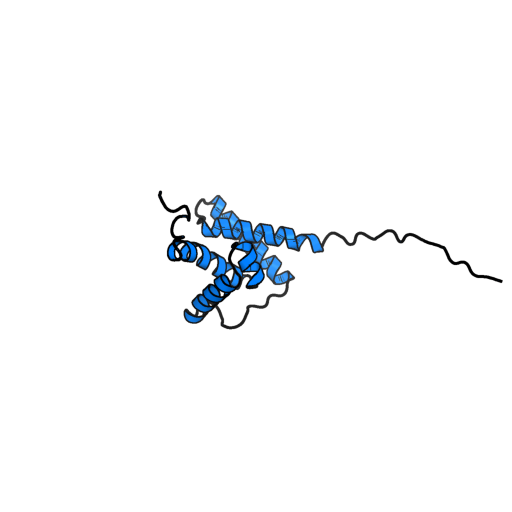M 949 N N . GLN A 1 114 ? 5.185 24.060 -8.994 1.00 46.59 114 GLN A N 1
ATOM 950 C CA . GLN A 1 114 ? 5.737 25.338 -8.528 1.00 46.59 114 GLN A CA 1
ATOM 951 C C . GLN A 1 114 ? 7.265 25.270 -8.469 1.00 46.59 114 GLN A C 1
ATOM 953 O O . GLN A 1 114 ? 7.843 24.993 -7.424 1.00 46.59 114 GLN A O 1
ATOM 958 N N . LYS A 1 115 ? 7.906 25.536 -9.615 1.00 43.44 115 LYS A N 1
ATOM 959 C CA . LYS A 1 115 ? 9.169 26.291 -9.775 1.00 43.44 115 LYS A CA 1
ATOM 960 C C . LYS A 1 115 ? 9.683 26.127 -11.211 1.00 43.44 115 LYS A C 1
ATOM 962 O O . LYS A 1 115 ? 10.723 25.530 -11.460 1.00 43.44 115 LYS A O 1
ATOM 967 N N . GLN A 1 116 ? 9.027 26.798 -12.159 1.00 43.22 116 GLN A N 1
ATOM 968 C CA . GLN A 1 116 ? 9.824 27.598 -13.091 1.00 43.22 116 GLN A CA 1
ATOM 969 C C . GLN A 1 116 ? 10.282 28.837 -12.315 1.00 43.22 116 GLN A C 1
ATOM 971 O O . GLN A 1 116 ? 9.749 29.934 -12.466 1.00 43.22 116 GLN A O 1
ATOM 976 N N . THR A 1 117 ? 11.260 28.667 -11.426 1.00 43.09 117 THR A N 1
ATOM 977 C CA . THR A 1 117 ? 12.148 29.775 -11.092 1.00 43.09 117 THR A CA 1
ATOM 978 C C . THR A 1 117 ? 12.845 30.123 -12.394 1.00 43.09 117 THR A C 1
ATOM 980 O O . THR A 1 117 ? 13.784 29.440 -12.797 1.00 43.09 117 THR A O 1
ATOM 983 N N . LYS 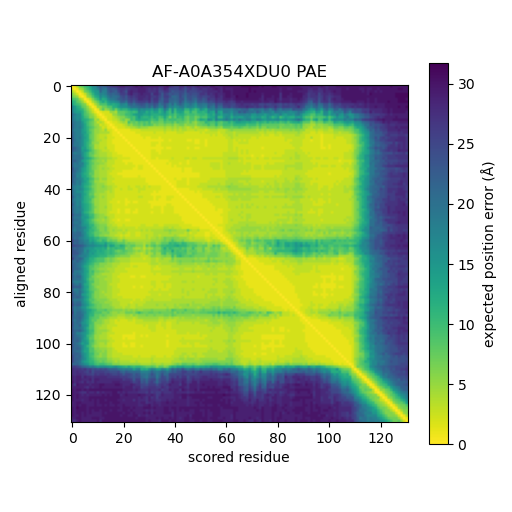A 1 118 ? 12.326 31.142 -13.089 1.00 47.84 118 LYS A N 1
ATOM 984 C CA . LYS A 1 118 ? 13.081 31.886 -14.091 1.00 47.84 118 LYS A CA 1
ATOM 985 C C . LYS A 1 118 ? 14.408 32.245 -13.429 1.00 47.84 118 LYS A C 1
ATOM 987 O O . LYS A 1 118 ? 14.450 33.117 -12.565 1.00 47.84 118 LYS A O 1
ATOM 992 N N . LEU A 1 119 ? 15.464 31.514 -13.776 1.00 50.22 119 LEU A N 1
ATOM 993 C CA . LEU A 1 119 ? 16.827 31.936 -13.504 1.00 50.22 119 LEU A CA 1
ATOM 994 C C . LEU A 1 119 ? 16.951 33.339 -14.118 1.00 50.22 119 LEU A C 1
ATOM 996 O O . LEU A 1 119 ? 16.659 33.478 -15.311 1.00 50.22 119 LEU A O 1
ATOM 1000 N N . PRO A 1 120 ? 17.329 34.389 -13.371 1.00 51.38 120 PRO A N 1
ATOM 1001 C CA . PRO A 1 120 ? 17.756 35.608 -14.025 1.00 51.38 120 PRO A CA 1
ATOM 1002 C C . PRO A 1 120 ? 18.995 35.237 -14.841 1.00 51.38 120 PRO A C 1
ATOM 1004 O O . PRO A 1 120 ? 20.017 34.834 -14.288 1.00 51.38 120 PRO A O 1
ATOM 1007 N N . LEU A 1 121 ? 18.868 35.297 -16.168 1.00 52.53 121 LEU A N 1
ATOM 1008 C CA . LEU A 1 121 ? 19.997 35.245 -17.086 1.00 52.53 121 LEU A CA 1
ATOM 1009 C C . LEU A 1 121 ? 20.977 36.334 -16.645 1.00 52.53 121 LEU A C 1
ATOM 1011 O O . LEU A 1 121 ? 20.743 37.521 -16.877 1.00 52.53 121 LEU A O 1
ATOM 1015 N N . LEU A 1 122 ? 22.056 35.929 -15.977 1.00 54.25 122 LEU A N 1
ATOM 1016 C CA . LEU A 1 122 ? 23.233 36.765 -15.814 1.00 54.25 122 LEU A CA 1
ATOM 1017 C C . LEU A 1 122 ? 23.701 37.104 -17.229 1.00 54.25 122 LEU A C 1
ATOM 1019 O O . LEU A 1 122 ? 24.229 36.248 -17.939 1.00 54.25 122 LEU A O 1
ATOM 1023 N N . LYS A 1 123 ? 23.464 38.347 -17.659 1.00 49.34 123 LYS A N 1
ATOM 1024 C CA . LYS A 1 123 ? 24.132 38.931 -18.821 1.00 49.34 123 LYS A CA 1
ATOM 1025 C C . LYS A 1 123 ? 25.615 39.067 -18.476 1.00 49.34 123 LYS A C 1
ATOM 1027 O O . LYS A 1 123 ? 26.083 40.150 -18.145 1.00 49.34 123 LYS A O 1
ATOM 1032 N N . ASN A 1 124 ? 26.354 37.967 -18.558 1.00 48.50 124 ASN A N 1
ATOM 1033 C CA . ASN A 1 124 ? 27.803 38.013 -18.670 1.00 48.50 124 ASN A CA 1
ATOM 1034 C C . ASN A 1 124 ? 28.125 38.404 -20.112 1.00 48.50 124 ASN A C 1
ATOM 1036 O O . ASN A 1 124 ? 28.383 37.560 -20.963 1.00 48.50 124 ASN A O 1
ATOM 1040 N N . GLY A 1 125 ? 28.045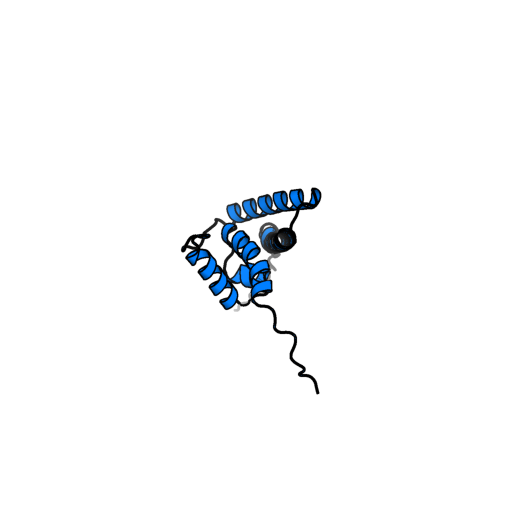 39.704 -20.393 1.00 46.22 125 GLY A N 1
ATOM 1041 C CA . GLY A 1 125 ? 28.660 40.287 -21.575 1.00 46.22 125 GLY A CA 1
ATOM 1042 C C . GLY A 1 125 ? 30.164 40.370 -21.352 1.00 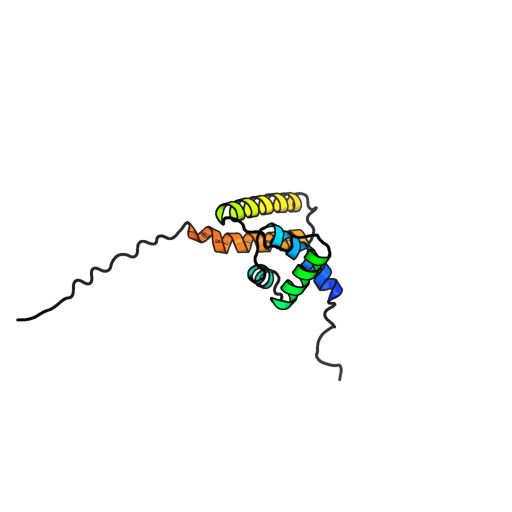46.22 125 GLY A C 1
ATOM 1043 O O . GLY A 1 125 ? 30.663 41.414 -20.946 1.00 46.22 125 GLY A O 1
ATOM 1044 N N . VAL A 1 126 ? 30.871 39.264 -21.580 1.00 52.94 126 VAL A N 1
ATOM 1045 C CA . VAL A 1 126 ? 32.321 39.273 -21.789 1.00 52.94 126 VAL A CA 1
ATOM 1046 C C . VAL A 1 126 ? 32.642 38.383 -22.983 1.00 52.94 126 VAL A C 1
ATOM 1048 O O . VAL A 1 126 ? 32.580 37.166 -22.880 1.00 52.94 126 VAL A O 1
ATOM 1051 N N . ASP A 1 127 ? 33.020 39.023 -24.083 1.00 42.84 127 ASP A N 1
ATOM 1052 C CA . ASP A 1 127 ? 34.049 38.575 -25.033 1.00 42.84 127 ASP A CA 1
ATOM 1053 C C . ASP A 1 127 ? 34.481 39.867 -25.755 1.00 42.84 127 ASP A C 1
ATOM 1055 O O . ASP A 1 127 ? 33.648 40.543 -26.349 1.00 42.84 127 ASP A O 1
ATOM 1059 N N . ARG A 1 128 ? 35.651 40.479 -25.521 1.00 51.00 128 ARG A N 1
ATOM 1060 C CA . ARG A 1 128 ? 37.026 40.051 -25.839 1.00 51.00 128 ARG A CA 1
ATOM 1061 C C . ARG A 1 128 ? 37.152 39.349 -27.190 1.00 51.00 128 ARG A C 1
ATOM 1063 O O . ARG A 1 128 ? 36.869 38.164 -27.280 1.00 51.00 128 ARG A O 1
ATOM 1070 N N . ARG A 1 129 ? 37.713 40.069 -28.170 1.00 46.53 129 ARG A N 1
ATOM 1071 C CA . ARG A 1 129 ? 38.818 39.653 -29.068 1.00 46.53 129 ARG A CA 1
ATOM 1072 C C . ARG A 1 129 ? 39.125 40.803 -30.045 1.00 46.53 129 ARG A C 1
ATOM 1074 O O . ARG A 1 129 ? 38.205 41.314 -30.666 1.00 46.53 129 ARG A O 1
ATOM 1081 N N . THR A 1 130 ? 40.281 41.456 -29.893 1.00 49.56 130 THR A N 1
ATOM 1082 C CA . THR A 1 130 ? 41.533 41.243 -30.665 1.00 49.56 130 THR A CA 1
ATOM 1083 C C . THR A 1 130 ? 41.407 41.659 -32.131 1.00 49.56 130 THR A C 1
ATOM 1085 O O . THR A 1 130 ? 40.895 40.878 -32.927 1.00 49.56 130 THR A O 1
ATOM 1088 N N . ASP A 1 131 ? 41.875 42.862 -32.458 1.00 43.69 131 ASP A N 1
ATOM 1089 C CA . ASP A 1 131 ? 43.151 43.107 -33.158 1.00 43.69 131 ASP A CA 1
ATOM 1090 C C . ASP A 1 131 ? 43.652 44.514 -32.772 1.00 43.69 131 ASP A C 1
ATOM 1092 O O . ASP A 1 131 ? 42.784 45.405 -32.596 1.00 43.69 131 ASP A O 1
#

Foldseek 3Di:
DPDPDDDPPPPVVLLVLLLVLLLVCQVLQDDLVLSCVLSVHDSVVSVVSVVVCVVVVVDPPDRDDDDPVRSLVVLVVLLVVLVVCVVVVNHDPSSVSSNVSSVVVCVVVVCVVPDPPVDPPPPPPDDDDDD

Sequence (131 aa):
MPNLFSRKRDYWTWTRQRMPIVLEMVKLGFTREEIAGATKASVSTIQRDLQELRLRRIIPEESIKWEMEKREQTIRQSITDLRALLQKKTATPQQIRLLEILHAWLEAHSSKTQKQTKLPLLKNGVDRRTD

Nearest PDB structures (foldseek):
  7bhy-assembly1_A  TM=6.686E-01  e=1.547E+00  Bacillus subtilis subsp. subtilis str. 168
  7b1v-assembly1_A  TM=4.077E-01  e=8.557E-01  Saccharopolyspora erythraea NRRL 2338
  2efo-assembly1_A  TM=6.278E-01  e=3.113E+00  Sulfurisphaera tokodaii str. 7
  4hx7-assembly1_B  TM=4.172E-01  e=2.649E+00  Bacillus subtilis subsp. subtilis str. 168